Protein AF-A0AAV4RNW0-F1 (afdb_monomer_lite)

pLDDT: mean 77.0, std 19.46, range [31.67, 98.62]

Secondary structure (DSSP, 8-state):
------S-----SSS--SSSSEEEPPTT--PPP-TT--HHHHHHS-SSEEE----GGGTS-TT-S-HHHHHHHHHHHHHHHHHHHHHHHHHHHHHHHHHHHHHHHS-GGG--

Structure (mmCIF, N/CA/C/O backbone):
data_AF-A0AAV4RNW0-F1
#
_entry.id   AF-A0AAV4RNW0-F1
#
loop_
_atom_site.group_PDB
_atom_site.id
_atom_site.type_symbol
_atom_site.label_atom_id
_atom_site.label_alt_id
_atom_site.label_comp_id
_atom_site.label_asym_id
_atom_site.label_entity_id
_atom_site.label_seq_id
_atom_site.pdbx_PDB_ins_code
_atom_site.Cartn_x
_atom_site.Cartn_y
_atom_site.Cartn_z
_atom_site.occupancy
_atom_site.B_iso_or_equiv
_atom_site.auth_seq_id
_atom_site.auth_comp_id
_atom_site.auth_asym_id
_atom_site.auth_atom_id
_atom_site.pdbx_PDB_model_num
ATOM 1 N N . MET A 1 1 ? 11.427 -30.607 -10.659 1.00 34.34 1 MET A N 1
ATOM 2 C CA . MET A 1 1 ? 11.658 -30.596 -12.118 1.00 34.34 1 MET A CA 1
ATOM 3 C C . MET A 1 1 ? 12.827 -29.662 -12.367 1.00 34.34 1 MET A C 1
ATOM 5 O O . MET A 1 1 ? 12.709 -28.484 -12.078 1.00 34.34 1 MET A O 1
ATOM 9 N N . ARG A 1 2 ? 13.992 -30.209 -12.725 1.00 32.84 2 ARG A N 1
ATOM 10 C CA . ARG A 1 2 ? 15.225 -29.446 -12.953 1.00 32.84 2 ARG A CA 1
ATOM 11 C C . ARG A 1 2 ? 15.253 -29.096 -14.435 1.00 32.84 2 ARG A C 1
ATOM 13 O O . ARG A 1 2 ? 15.360 -30.010 -15.252 1.00 32.84 2 ARG A O 1
ATOM 20 N N . GLU A 1 3 ? 15.067 -27.823 -14.768 1.00 35.47 3 GLU A N 1
ATOM 21 C CA . GLU A 1 3 ? 15.207 -27.362 -16.148 1.00 35.47 3 GLU A CA 1
ATOM 22 C C . GLU A 1 3 ? 16.631 -27.662 -16.619 1.00 35.47 3 GLU A C 1
ATOM 24 O O . GLU A 1 3 ? 17.614 -27.401 -15.922 1.00 35.47 3 GLU A O 1
ATOM 29 N N . LYS A 1 4 ? 16.728 -28.342 -17.762 1.00 31.67 4 LYS A N 1
ATOM 30 C CA . LYS A 1 4 ? 18.003 -28.723 -18.355 1.00 31.67 4 LYS A CA 1
ATOM 31 C C . LYS A 1 4 ? 18.658 -27.466 -18.917 1.00 31.67 4 LYS A C 1
ATOM 33 O O . LYS A 1 4 ? 18.132 -26.867 -19.847 1.00 31.67 4 LYS A O 1
ATOM 38 N N . SER A 1 5 ? 19.815 -27.119 -18.367 1.00 36.88 5 SER A N 1
ATOM 39 C CA . SER A 1 5 ? 20.766 -26.170 -18.939 1.00 36.88 5 SER A CA 1
ATOM 40 C C . SER A 1 5 ? 21.093 -26.578 -20.381 1.00 36.88 5 SER A C 1
ATOM 42 O O . SER A 1 5 ? 21.666 -27.647 -20.610 1.00 36.88 5 SER A O 1
ATOM 44 N N . GLY A 1 6 ? 20.667 -25.760 -21.346 1.00 35.91 6 GLY A N 1
ATOM 45 C CA . GLY A 1 6 ? 21.067 -25.876 -22.749 1.00 35.91 6 GLY A CA 1
ATOM 46 C C . GLY A 1 6 ? 22.559 -25.562 -22.942 1.00 35.91 6 GLY A C 1
ATOM 47 O O . GLY A 1 6 ? 23.205 -25.078 -22.014 1.00 35.91 6 GLY A O 1
ATOM 48 N N . PRO A 1 7 ? 23.128 -25.841 -24.128 1.00 40.25 7 PRO A N 1
ATOM 49 C CA . PRO A 1 7 ? 24.562 -25.760 -24.391 1.00 40.25 7 PRO A CA 1
ATOM 50 C C . PRO A 1 7 ? 24.969 -24.318 -24.715 1.00 40.25 7 PRO A C 1
ATOM 52 O O . PRO A 1 7 ? 25.471 -24.048 -25.798 1.00 40.25 7 PRO A O 1
ATOM 55 N N . ASN A 1 8 ? 24.694 -23.381 -23.815 1.00 45.50 8 ASN A N 1
ATOM 56 C CA . ASN A 1 8 ? 25.033 -21.977 -24.005 1.00 45.50 8 ASN A CA 1
ATOM 57 C C . ASN A 1 8 ? 25.918 -21.573 -22.836 1.00 45.50 8 ASN A C 1
ATOM 59 O O . ASN A 1 8 ? 25.470 -21.632 -21.692 1.00 45.50 8 ASN A O 1
ATOM 63 N N . GLY A 1 9 ? 27.176 -21.234 -23.128 1.00 53.34 9 GLY A N 1
ATOM 64 C CA . GLY A 1 9 ? 28.087 -20.681 -22.135 1.00 53.34 9 GLY A CA 1
ATOM 65 C C . GLY A 1 9 ? 27.405 -19.529 -21.406 1.00 53.34 9 GLY A C 1
ATOM 66 O O . GLY A 1 9 ? 26.738 -18.707 -22.038 1.00 53.34 9 GLY A O 1
ATOM 67 N N . ASP A 1 10 ? 27.511 -19.526 -20.082 1.00 57.53 10 ASP A N 1
ATOM 68 C CA . ASP A 1 10 ? 26.866 -18.540 -19.226 1.00 57.53 10 ASP A CA 1
ATOM 69 C C . ASP A 1 10 ? 27.287 -17.132 -19.678 1.00 57.53 10 ASP A C 1
ATOM 71 O O . ASP A 1 10 ? 28.440 -16.730 -19.518 1.00 57.53 10 ASP A O 1
ATOM 75 N N . ILE A 1 11 ? 26.370 -16.392 -20.309 1.00 63.00 11 ILE A N 1
ATOM 76 C CA . ILE A 1 11 ? 26.608 -14.990 -20.653 1.00 63.00 11 ILE A CA 1
ATOM 77 C C . ILE A 1 11 ? 26.721 -14.239 -19.322 1.00 63.00 11 ILE A C 1
ATOM 79 O O . ILE A 1 11 ? 25.761 -14.186 -18.552 1.00 63.00 11 ILE A O 1
ATOM 83 N N . ASP A 1 12 ? 27.885 -13.657 -19.040 1.00 63.41 12 ASP A N 1
ATOM 84 C CA . ASP A 1 12 ? 28.063 -12.818 -17.859 1.00 63.41 12 ASP A CA 1
ATOM 85 C C . ASP A 1 12 ? 27.332 -11.480 -18.049 1.00 63.41 12 ASP A C 1
ATOM 87 O O . ASP A 1 12 ? 27.821 -10.553 -18.693 1.00 63.41 12 ASP A O 1
ATOM 91 N N . PHE A 1 13 ? 26.137 -11.375 -17.469 1.00 62.28 13 PHE A N 1
ATOM 92 C CA . PHE A 1 13 ? 25.327 -10.156 -17.495 1.00 62.28 13 PHE A CA 1
ATOM 93 C C . PHE A 1 13 ? 25.777 -9.100 -16.473 1.00 62.28 13 PHE A C 1
ATOM 95 O O . PHE A 1 13 ? 25.147 -8.046 -16.375 1.00 62.28 13 PHE A O 1
ATOM 102 N N . THR A 1 14 ? 26.822 -9.366 -15.684 1.00 58.16 14 THR A N 1
ATOM 103 C CA . THR A 1 14 ? 27.292 -8.452 -14.631 1.00 58.16 14 THR A CA 1
ATOM 104 C C . THR A 1 14 ? 28.380 -7.500 -15.118 1.00 58.16 14 THR A C 1
ATOM 106 O O . THR A 1 14 ? 28.479 -6.377 -14.616 1.00 58.16 14 THR A O 1
ATOM 109 N N . THR A 1 15 ? 29.12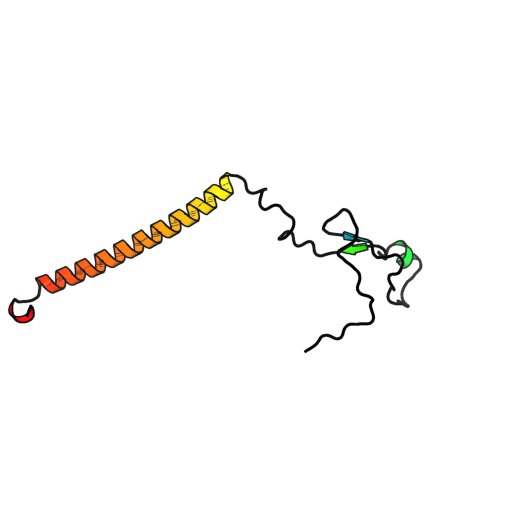4 -7.884 -16.158 1.00 54.53 15 THR A N 1
ATOM 110 C CA . THR A 1 15 ? 30.305 -7.147 -16.613 1.00 54.53 15 THR A CA 1
ATOM 111 C C . THR A 1 15 ? 30.068 -6.521 -17.993 1.00 54.53 15 THR A C 1
ATOM 113 O O . THR A 1 15 ? 30.205 -7.176 -19.019 1.00 54.53 15 THR A O 1
ATOM 116 N N . GLY A 1 16 ? 29.743 -5.220 -18.027 1.00 54.22 16 GLY A N 1
ATOM 117 C CA . GLY A 1 16 ? 29.801 -4.395 -19.246 1.00 54.22 16 GLY A CA 1
ATOM 118 C C . GLY A 1 16 ? 28.511 -3.659 -19.637 1.00 54.22 16 GLY A C 1
ATOM 119 O O . GLY A 1 16 ? 27.414 -4.218 -19.631 1.00 54.22 16 GLY A O 1
ATOM 120 N N . GLY A 1 17 ? 28.682 -2.391 -20.031 1.00 54.16 17 GLY A N 1
ATOM 121 C CA . GLY A 1 17 ? 27.686 -1.564 -20.720 1.00 54.16 17 GLY A CA 1
ATOM 122 C C . GLY A 1 17 ? 27.072 -0.455 -19.863 1.00 54.16 17 GLY A C 1
ATOM 123 O O . GLY A 1 17 ? 26.362 -0.716 -18.898 1.00 54.16 17 GLY A O 1
ATOM 124 N N . ASN A 1 18 ? 27.316 0.799 -20.250 1.00 56.84 18 ASN A N 1
ATOM 125 C CA . ASN A 1 18 ? 26.705 1.990 -19.661 1.00 56.84 18 ASN A CA 1
ATOM 126 C C . ASN A 1 18 ? 25.202 2.039 -20.007 1.00 56.84 18 ASN A C 1
ATOM 128 O O . ASN A 1 18 ? 24.812 2.665 -20.989 1.00 56.84 18 ASN A O 1
ATOM 132 N N . GLY A 1 19 ? 24.358 1.360 -19.229 1.00 57.25 19 GLY A N 1
ATOM 133 C CA . GLY A 1 19 ? 22.900 1.436 -19.354 1.00 57.25 19 GLY A CA 1
ATOM 134 C C . GLY A 1 19 ? 22.182 0.279 -18.661 1.00 57.25 19 GLY A C 1
ATOM 135 O O . GLY A 1 19 ? 22.626 -0.861 -18.725 1.00 57.25 19 GLY A O 1
ATOM 136 N N . ALA A 1 20 ? 21.057 0.562 -17.999 1.00 64.81 20 ALA A N 1
ATOM 137 C CA . ALA A 1 20 ? 20.343 -0.440 -17.204 1.00 64.81 20 ALA A CA 1
ATOM 138 C C . ALA A 1 20 ? 19.653 -1.525 -18.064 1.00 64.81 20 ALA A C 1
ATOM 140 O O . ALA A 1 20 ? 19.542 -2.670 -17.631 1.00 64.81 20 ALA A O 1
ATOM 141 N N . SER A 1 21 ? 19.236 -1.189 -19.293 1.00 73.19 21 SER A N 1
ATOM 142 C CA . SER A 1 21 ? 18.303 -2.015 -20.085 1.00 73.19 21 SER A CA 1
ATOM 143 C C . SER A 1 21 ? 18.916 -2.802 -21.253 1.00 73.19 21 SER A C 1
ATOM 145 O O . SER A 1 21 ? 18.268 -3.717 -21.758 1.00 73.19 21 SER A O 1
ATOM 147 N N . TYR A 1 22 ? 20.135 -2.483 -21.705 1.00 82.31 22 TYR A N 1
ATOM 148 C CA . TYR A 1 22 ? 20.790 -3.171 -22.829 1.00 82.31 22 TYR A CA 1
ATOM 149 C C . TYR A 1 22 ? 22.252 -3.465 -22.526 1.00 82.31 22 TYR A C 1
ATOM 151 O O . TYR A 1 22 ? 22.975 -2.591 -22.049 1.00 82.31 22 TYR A O 1
ATOM 159 N N . ARG A 1 23 ? 22.692 -4.684 -22.852 1.00 79.50 23 ARG A N 1
ATOM 160 C CA . ARG A 1 23 ? 24.076 -5.130 -22.654 1.00 79.50 23 ARG A CA 1
ATOM 161 C C . ARG A 1 23 ? 24.662 -5.687 -23.949 1.00 79.50 23 ARG A C 1
ATOM 163 O O . ARG A 1 23 ? 23.931 -6.367 -24.676 1.00 79.50 23 ARG A O 1
ATOM 170 N N . PRO A 1 24 ? 25.935 -5.394 -24.259 1.00 82.12 24 PRO A N 1
ATOM 171 C CA . PRO A 1 24 ? 26.588 -5.978 -25.417 1.00 82.12 24 PRO A CA 1
ATOM 172 C C . PRO A 1 24 ? 26.839 -7.470 -25.166 1.00 82.12 24 PRO A C 1
ATOM 174 O O . PRO A 1 24 ? 27.216 -7.867 -24.065 1.00 82.12 24 PRO A O 1
ATOM 177 N N . LEU A 1 25 ? 26.617 -8.293 -26.186 1.00 78.88 25 LEU A N 1
ATOM 178 C CA . LEU A 1 25 ? 27.068 -9.680 -26.209 1.00 78.88 25 LEU A CA 1
ATOM 179 C C . LEU A 1 25 ? 28.587 -9.712 -26.382 1.00 78.88 25 LEU A C 1
ATOM 181 O O . LEU A 1 25 ? 29.169 -8.819 -26.998 1.00 78.88 25 LEU A O 1
ATOM 185 N N . SER A 1 26 ? 29.231 -10.742 -25.836 1.00 80.12 26 SER A N 1
ATOM 186 C CA . SER A 1 26 ? 30.656 -10.954 -26.068 1.00 80.12 26 SER A CA 1
ATOM 187 C C . SER A 1 26 ? 30.912 -11.306 -27.535 1.00 80.12 26 SER A C 1
ATOM 189 O O . SER A 1 26 ? 30.097 -11.965 -28.180 1.00 80.12 26 SER A O 1
ATOM 191 N N . ASP A 1 27 ? 32.085 -10.930 -28.049 1.00 76.75 27 ASP A N 1
ATOM 192 C CA . ASP A 1 27 ? 32.496 -11.283 -29.418 1.00 76.75 27 ASP A CA 1
ATOM 193 C C . ASP A 1 27 ? 32.623 -12.808 -29.622 1.00 76.75 27 ASP A C 1
ATOM 195 O O . ASP A 1 27 ? 32.592 -13.289 -30.750 1.00 76.75 27 ASP A O 1
ATOM 199 N N . ASN A 1 28 ? 32.738 -13.569 -28.526 1.00 78.31 28 ASN A N 1
ATOM 200 C CA . ASN A 1 28 ? 32.797 -15.034 -28.512 1.00 78.31 28 ASN A CA 1
ATOM 201 C C . ASN A 1 28 ? 31.430 -15.691 -28.240 1.00 78.31 28 ASN A C 1
ATOM 203 O O . ASN A 1 28 ? 31.382 -16.861 -27.865 1.00 78.31 28 ASN A O 1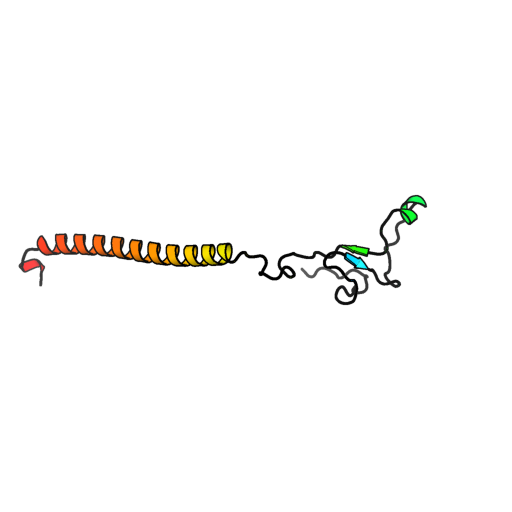
ATOM 207 N N . TYR A 1 29 ? 30.326 -14.948 -28.339 1.00 81.31 29 TYR A N 1
ATOM 208 C CA . TYR A 1 29 ? 28.997 -15.515 -28.146 1.00 81.31 29 TYR A CA 1
ATOM 209 C C . TYR A 1 29 ? 28.614 -16.417 -29.326 1.00 81.31 29 TYR A C 1
ATOM 211 O O . TYR A 1 29 ? 28.561 -15.972 -30.472 1.00 81.31 29 TYR A O 1
ATOM 219 N N . ASP A 1 30 ? 28.310 -17.682 -29.038 1.00 82.50 30 ASP A N 1
ATOM 220 C CA . ASP A 1 30 ? 27.894 -18.650 -30.050 1.00 82.50 30 ASP A CA 1
ATOM 221 C C . ASP A 1 30 ? 26.437 -18.408 -30.477 1.00 82.50 30 ASP A C 1
ATOM 223 O O . ASP A 1 30 ? 25.485 -18.813 -29.801 1.00 82.50 30 ASP A O 1
ATOM 227 N N . HIS A 1 31 ? 26.236 -17.768 -31.634 1.00 81.56 31 HIS A N 1
ATOM 228 C CA . HIS A 1 31 ? 24.892 -17.580 -32.186 1.00 81.56 31 HIS A CA 1
ATOM 229 C C . HIS A 1 31 ? 24.285 -18.911 -32.661 1.00 81.56 31 HIS A C 1
ATOM 231 O O . HIS A 1 31 ? 24.930 -19.674 -33.393 1.00 81.56 31 HIS A O 1
ATOM 237 N N . PRO A 1 32 ? 23.005 -19.183 -32.345 1.00 83.12 32 PRO A N 1
ATOM 238 C CA . PRO A 1 32 ? 22.303 -20.343 -32.876 1.00 83.12 32 PRO A CA 1
ATOM 239 C C . PRO A 1 32 ? 22.302 -20.352 -34.410 1.00 83.12 32 PRO A C 1
ATOM 241 O O . PRO A 1 32 ? 21.975 -19.355 -35.060 1.00 83.12 32 PRO A O 1
ATOM 244 N N . LYS A 1 33 ? 22.621 -21.504 -35.010 1.00 83.19 33 LYS A N 1
ATOM 245 C CA . LYS A 1 33 ? 22.598 -21.665 -36.471 1.00 83.19 33 LYS A CA 1
ATOM 246 C C . LYS A 1 33 ? 21.162 -21.539 -36.991 1.00 83.19 33 LYS A C 1
ATOM 248 O O . LYS A 1 33 ? 20.293 -22.313 -36.599 1.00 83.19 33 LYS A O 1
ATOM 253 N N . CYS A 1 34 ? 20.932 -20.607 -37.915 1.00 83.50 34 CYS A N 1
ATOM 254 C CA . CYS A 1 34 ? 19.636 -20.388 -38.559 1.00 83.50 34 CYS A CA 1
ATOM 255 C C . CYS A 1 34 ? 19.762 -20.556 -40.079 1.00 83.50 34 CYS A C 1
ATOM 257 O O . CYS A 1 34 ? 20.408 -19.749 -40.743 1.00 83.50 34 CYS A O 1
ATOM 259 N N . SER A 1 35 ? 19.132 -21.593 -40.639 1.00 85.94 35 SER A N 1
ATOM 260 C CA . SER A 1 35 ? 19.146 -21.873 -42.085 1.00 85.94 35 SER A CA 1
ATOM 261 C C . SER A 1 35 ? 18.291 -20.907 -42.915 1.00 85.94 35 SER A C 1
ATOM 263 O O . SER A 1 35 ? 18.418 -20.883 -44.135 1.00 85.94 35 SER A O 1
ATOM 265 N N . GLY A 1 36 ? 17.431 -20.110 -42.275 1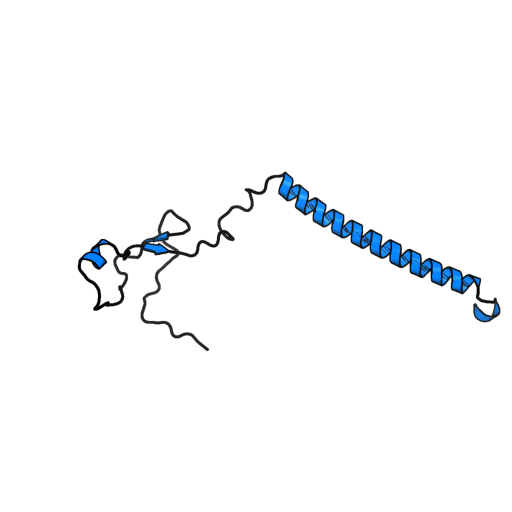.00 88.88 36 GLY A N 1
ATOM 266 C CA . GLY A 1 36 ? 16.538 -19.151 -42.934 1.00 88.88 36 GLY A CA 1
ATOM 267 C C . GLY A 1 36 ? 17.090 -17.727 -43.044 1.00 88.88 36 GLY A C 1
ATOM 268 O O . GLY A 1 36 ? 16.369 -16.837 -43.493 1.00 88.88 36 GLY A O 1
ATOM 269 N N . ARG A 1 37 ? 18.333 -17.473 -42.610 1.00 89.00 37 ARG A N 1
ATOM 270 C CA . ARG A 1 37 ? 18.925 -16.128 -42.651 1.00 89.00 37 ARG A CA 1
ATOM 271 C C . ARG A 1 37 ? 19.272 -15.737 -44.089 1.00 89.00 37 ARG A C 1
ATOM 273 O O . ARG A 1 37 ? 20.072 -16.395 -44.746 1.00 89.00 37 ARG A O 1
ATOM 280 N N . THR A 1 38 ? 18.677 -14.646 -44.562 1.00 92.69 38 THR A N 1
ATOM 281 C CA . THR A 1 38 ? 19.010 -14.023 -45.854 1.00 92.69 38 THR A CA 1
ATOM 282 C C . THR A 1 38 ? 20.044 -12.908 -45.671 1.00 92.69 38 THR A C 1
ATOM 284 O O . THR A 1 38 ? 20.335 -12.514 -44.542 1.00 92.69 38 THR A O 1
ATOM 287 N N . ALA A 1 39 ? 20.585 -12.365 -46.770 1.00 90.69 39 ALA A N 1
ATOM 288 C CA . ALA A 1 39 ? 21.519 -11.234 -46.718 1.00 90.69 39 ALA A CA 1
ATOM 289 C C . ALA A 1 39 ? 20.937 -10.038 -45.943 1.00 90.69 39 ALA A C 1
ATOM 291 O O . ALA A 1 39 ? 21.589 -9.520 -45.042 1.00 90.69 39 ALA A O 1
ATOM 292 N N . LEU A 1 40 ? 19.666 -9.701 -46.195 1.00 91.56 40 LEU A N 1
ATOM 293 C CA . LEU A 1 40 ? 18.962 -8.637 -45.477 1.00 91.56 40 LEU A CA 1
ATOM 294 C C . LEU A 1 40 ? 18.898 -8.908 -43.968 1.00 91.56 40 LEU A C 1
ATOM 296 O O . LEU A 1 40 ? 19.098 -8.005 -43.164 1.00 91.56 40 LEU A O 1
ATOM 300 N N . CYS A 1 41 ? 18.666 -10.160 -43.561 1.00 90.19 41 CYS A N 1
ATOM 301 C CA . CYS A 1 41 ? 18.618 -10.530 -42.147 1.00 90.19 41 CYS A CA 1
ATOM 302 C C . CYS A 1 41 ? 19.957 -10.322 -41.423 1.00 90.19 41 CYS A C 1
ATOM 304 O O . CYS A 1 41 ? 19.943 -10.083 -40.220 1.00 90.19 41 CYS A O 1
ATOM 306 N N . ASN A 1 42 ? 21.091 -10.416 -42.121 1.00 87.12 42 ASN A N 1
ATOM 307 C CA . ASN A 1 42 ? 22.408 -10.153 -41.530 1.00 87.12 42 ASN A CA 1
ATOM 308 C C . ASN A 1 42 ? 22.674 -8.651 -41.347 1.00 87.12 42 ASN A C 1
ATOM 310 O O . ASN A 1 42 ? 23.513 -8.274 -40.536 1.00 87.12 42 ASN A O 1
ATOM 314 N N . GLU A 1 43 ? 21.967 -7.799 -42.091 1.00 88.75 43 GLU A N 1
ATOM 315 C CA . GLU A 1 43 ? 22.106 -6.344 -42.008 1.00 88.75 43 GLU A CA 1
ATOM 316 C C . GLU A 1 43 ? 21.196 -5.735 -40.936 1.00 88.75 43 GLU A C 1
ATOM 318 O O . GLU A 1 43 ? 21.586 -4.777 -40.272 1.00 88.75 43 GLU A O 1
ATOM 323 N N . VAL A 1 44 ? 19.984 -6.280 -40.763 1.00 92.50 44 VAL A N 1
ATOM 324 C CA . VAL A 1 44 ? 18.942 -5.643 -39.934 1.00 92.50 44 VAL A CA 1
ATOM 325 C C . VAL A 1 44 ? 18.736 -6.281 -38.563 1.00 92.50 44 VAL A C 1
ATOM 327 O O . VAL A 1 44 ? 18.195 -5.630 -37.670 1.00 92.50 44 VAL A O 1
ATOM 330 N N . LEU A 1 45 ? 19.102 -7.554 -38.380 1.00 89.69 45 LEU A N 1
ATOM 331 C CA . LEU A 1 45 ? 18.870 -8.243 -37.110 1.00 89.69 45 LEU A CA 1
ATOM 332 C C . LEU A 1 45 ? 19.976 -7.936 -36.099 1.00 89.69 45 LEU A C 1
ATOM 334 O O . LEU A 1 45 ? 21.144 -7.769 -36.435 1.00 89.69 45 LEU A O 1
ATOM 338 N N . ASN A 1 46 ? 19.589 -7.888 -34.829 1.00 87.56 46 ASN A N 1
ATOM 339 C CA . ASN A 1 46 ? 20.502 -7.624 -33.731 1.00 87.56 46 ASN A CA 1
ATOM 340 C C . ASN A 1 46 ? 21.227 -8.907 -33.294 1.00 87.56 46 ASN A C 1
ATOM 342 O O . ASN A 1 46 ? 20.615 -9.790 -32.700 1.00 87.56 46 ASN A O 1
ATOM 346 N N . ASP A 1 47 ? 22.534 -8.959 -33.540 1.00 86.19 47 ASP A N 1
ATOM 347 C CA . ASP A 1 47 ? 23.435 -10.018 -33.060 1.00 86.19 47 ASP A CA 1
ATOM 348 C C . ASP A 1 47 ? 24.382 -9.542 -31.947 1.00 86.19 47 ASP A C 1
ATOM 350 O O . ASP A 1 47 ? 25.198 -10.321 -31.459 1.00 86.19 47 ASP A O 1
ATOM 354 N N . LYS A 1 48 ? 24.305 -8.261 -31.563 1.00 85.44 48 LYS A N 1
ATOM 355 C CA . LYS A 1 48 ? 25.320 -7.589 -30.734 1.00 85.44 48 LYS A CA 1
ATOM 356 C C . LYS A 1 48 ? 24.839 -7.211 -29.343 1.00 85.44 48 LYS A C 1
ATOM 358 O O . LYS A 1 48 ? 25.669 -7.003 -28.470 1.00 85.44 48 LYS A O 1
ATOM 363 N N . TRP A 1 49 ? 23.533 -7.081 -29.130 1.00 85.25 49 TRP A N 1
ATOM 364 C CA . TRP A 1 49 ? 22.974 -6.594 -27.871 1.00 85.25 49 TRP A CA 1
ATOM 365 C C . TRP A 1 49 ? 21.862 -7.501 -27.373 1.00 85.25 49 TRP A C 1
ATOM 367 O O . TRP A 1 49 ? 21.081 -8.032 -28.157 1.00 85.25 49 TRP A O 1
ATOM 377 N N . VAL A 1 50 ? 21.729 -7.614 -26.061 1.00 83.69 50 VAL A N 1
ATOM 378 C CA . VAL A 1 50 ? 20.591 -8.268 -25.415 1.00 83.69 50 VAL A CA 1
ATOM 379 C C . VAL A 1 50 ? 19.843 -7.268 -24.552 1.00 83.69 50 VAL A C 1
ATOM 381 O O . VAL A 1 50 ? 20.450 -6.427 -23.883 1.00 83.69 50 VAL A O 1
ATOM 384 N N . SER A 1 51 ? 18.513 -7.355 -24.574 1.00 78.94 51 SER A N 1
ATOM 385 C CA . SER A 1 51 ? 17.677 -6.643 -23.616 1.00 78.94 51 SER A CA 1
ATOM 386 C C . SER A 1 51 ? 17.807 -7.332 -22.266 1.00 78.94 51 SER A C 1
ATOM 388 O O . SER A 1 51 ? 17.492 -8.518 -22.140 1.00 78.94 51 SER A O 1
ATOM 390 N N . PHE A 1 52 ? 18.246 -6.591 -21.262 1.00 72.25 52 PHE A N 1
ATOM 391 C CA . PHE A 1 52 ? 18.235 -7.061 -19.890 1.00 72.25 52 PHE A CA 1
ATOM 392 C C . PHE A 1 52 ? 16.991 -6.491 -19.206 1.00 72.25 52 PHE A C 1
ATOM 394 O O . PHE A 1 52 ? 16.729 -5.292 -19.355 1.00 72.25 52 PHE A O 1
ATOM 401 N N . PRO A 1 53 ? 16.201 -7.301 -18.477 1.00 64.19 53 PRO A N 1
ATOM 402 C CA . PRO A 1 53 ? 15.094 -6.778 -17.698 1.00 64.19 53 PRO A CA 1
ATOM 403 C C . PRO A 1 53 ? 15.659 -5.893 -16.584 1.00 64.19 53 PRO A C 1
ATOM 405 O O . PRO A 1 53 ? 15.991 -6.351 -15.495 1.00 64.19 53 PRO A O 1
ATOM 408 N N . SER A 1 54 ? 15.772 -4.598 -16.865 1.00 62.03 54 SER A N 1
ATOM 409 C CA . SER A 1 54 ? 15.955 -3.585 -15.840 1.00 62.03 54 SER A CA 1
ATOM 410 C C . SER A 1 54 ? 14.614 -3.417 -15.150 1.00 62.03 54 SER A C 1
ATOM 412 O O . SER A 1 54 ? 13.839 -2.532 -15.513 1.00 62.03 54 SER A O 1
ATOM 414 N N . SER A 1 55 ? 14.297 -4.276 -14.180 1.00 53.75 55 SER A N 1
ATOM 415 C CA . SER A 1 55 ? 13.202 -3.948 -13.278 1.00 53.75 55 SER A CA 1
ATOM 416 C C . SER A 1 55 ? 13.566 -2.622 -12.613 1.00 53.75 55 SER A C 1
ATOM 418 O O . SER A 1 55 ? 14.550 -2.532 -11.876 1.00 53.75 55 SER A O 1
ATOM 420 N N . SER A 1 56 ? 12.775 -1.592 -12.886 1.00 51.78 56 SER A N 1
ATOM 421 C CA . SER A 1 56 ? 12.839 -0.280 -12.239 1.00 51.78 56 SER A CA 1
ATOM 422 C C . SER A 1 56 ? 12.856 -0.371 -10.709 1.00 51.78 56 SER A C 1
ATOM 424 O O . SER A 1 56 ? 13.405 0.508 -10.053 1.00 51.78 56 SER A O 1
ATOM 426 N N . GLU A 1 57 ? 12.342 -1.466 -10.151 1.00 51.91 57 GLU A N 1
ATOM 427 C CA . GLU A 1 57 ? 12.341 -1.781 -8.719 1.00 51.91 57 GLU A CA 1
ATOM 428 C C . GLU A 1 57 ? 13.734 -1.727 -8.057 1.00 51.91 57 GLU A C 1
ATOM 430 O O . GLU A 1 57 ? 13.818 -1.543 -6.844 1.00 51.91 57 GLU A O 1
ATOM 435 N N . ALA A 1 58 ? 14.829 -1.859 -8.819 1.00 53.28 58 ALA A N 1
ATOM 436 C CA . ALA A 1 58 ? 16.183 -1.949 -8.262 1.00 53.28 58 ALA A CA 1
ATOM 437 C C . ALA A 1 58 ? 17.124 -0.771 -8.591 1.00 53.28 58 ALA A C 1
ATOM 439 O O . ALA A 1 58 ? 18.242 -0.744 -8.078 1.00 53.28 58 ALA A O 1
ATOM 440 N N . THR A 1 59 ? 16.748 0.192 -9.446 1.00 50.75 59 THR A N 1
ATOM 441 C CA . THR A 1 59 ? 17.694 1.254 -9.886 1.00 50.75 59 THR A CA 1
A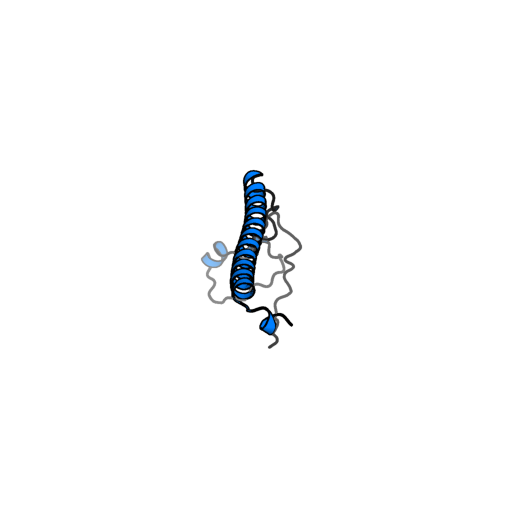TOM 442 C C . THR A 1 59 ? 17.104 2.661 -9.976 1.00 50.75 59 THR A C 1
ATOM 444 O O . THR A 1 59 ? 17.841 3.611 -10.229 1.00 50.75 59 THR A O 1
ATOM 447 N N . PHE A 1 60 ? 15.826 2.863 -9.658 1.00 46.19 60 PHE A N 1
ATOM 448 C CA . PHE A 1 60 ? 15.441 4.190 -9.185 1.00 46.19 60 PHE A CA 1
ATOM 449 C C . PHE A 1 60 ? 15.943 4.318 -7.747 1.00 46.19 60 PHE A C 1
ATOM 451 O O . PHE A 1 60 ? 15.589 3.474 -6.915 1.00 46.19 60 PHE A O 1
ATOM 458 N N . PRO A 1 61 ? 16.742 5.343 -7.389 1.00 49.44 61 PRO A N 1
ATOM 459 C CA . PRO A 1 61 ? 16.769 5.703 -5.988 1.00 49.44 61 PRO A CA 1
ATOM 460 C C . PRO A 1 61 ? 15.304 5.942 -5.614 1.00 49.44 61 PRO A C 1
ATOM 462 O O . PRO A 1 61 ? 14.557 6.571 -6.368 1.00 49.44 61 PRO A O 1
ATOM 465 N N . LYS A 1 62 ? 14.866 5.431 -4.465 1.00 55.00 62 LYS A N 1
ATOM 466 C CA . LYS A 1 62 ? 13.534 5.703 -3.899 1.00 55.00 62 LYS A CA 1
ATOM 467 C C . LYS A 1 62 ? 13.324 7.206 -3.588 1.00 55.00 62 LYS A C 1
ATOM 469 O O . LYS A 1 62 ? 12.566 7.539 -2.689 1.00 55.00 62 LYS A O 1
ATOM 474 N N . SER A 1 63 ? 14.034 8.111 -4.264 1.00 55.25 63 SER A N 1
ATOM 475 C CA . SER A 1 63 ? 14.242 9.515 -3.932 1.00 55.25 63 SER A CA 1
ATOM 476 C C . SER A 1 63 ? 13.753 10.488 -5.007 1.00 55.25 63 SER A C 1
ATOM 478 O O . SER A 1 63 ? 14.051 11.672 -4.913 1.00 55.25 63 SER A O 1
ATOM 480 N N . CYS A 1 64 ? 12.984 10.043 -6.003 1.00 53.97 64 CYS A N 1
ATOM 481 C CA . CYS A 1 64 ? 12.026 10.941 -6.661 1.00 53.97 64 CYS A CA 1
ATOM 482 C C . CYS A 1 64 ? 10.638 10.822 -6.015 1.00 53.97 64 CYS A C 1
ATOM 484 O O . CYS A 1 64 ? 9.629 11.000 -6.685 1.00 53.97 64 CYS A O 1
ATOM 486 N N . LYS A 1 65 ? 10.592 10.519 -4.712 1.00 60.75 65 LYS A N 1
ATOM 487 C CA . LYS A 1 65 ? 9.429 10.803 -3.878 1.00 60.75 65 LYS A CA 1
ATOM 488 C C . LYS A 1 65 ? 9.520 12.267 -3.498 1.00 60.75 65 LYS A C 1
ATOM 490 O O . LYS A 1 65 ? 10.524 12.700 -2.937 1.00 60.75 65 LYS A O 1
ATOM 495 N N . THR A 1 66 ? 8.515 13.046 -3.859 1.00 78.56 66 THR A N 1
ATOM 496 C CA . THR A 1 66 ? 8.425 14.414 -3.337 1.00 78.56 66 THR A CA 1
ATOM 497 C C . THR A 1 66 ? 8.299 14.345 -1.811 1.00 78.56 66 THR A C 1
ATOM 499 O O . THR A 1 66 ? 7.713 13.392 -1.294 1.00 78.56 66 THR A O 1
ATOM 502 N N . GLU A 1 67 ? 8.806 15.334 -1.069 1.00 80.31 67 GLU A N 1
ATOM 503 C CA . GLU A 1 67 ? 8.635 15.381 0.400 1.00 80.31 67 GLU A CA 1
ATOM 504 C C . GLU A 1 67 ? 7.152 15.267 0.809 1.00 80.31 67 GLU A C 1
ATOM 506 O O . GLU A 1 67 ? 6.820 14.719 1.861 1.00 80.31 67 GLU A O 1
ATOM 511 N N . TYR A 1 68 ? 6.252 15.723 -0.068 1.00 85.50 68 TYR A N 1
ATOM 512 C CA . TYR A 1 68 ? 4.803 15.615 0.078 1.00 85.50 68 TYR A CA 1
ATOM 513 C C . TYR A 1 68 ? 4.283 14.176 0.011 1.00 85.50 68 TYR A C 1
ATOM 515 O O . TYR A 1 68 ? 3.365 13.833 0.746 1.00 85.50 68 TYR A O 1
ATOM 523 N N . GLU A 1 69 ? 4.862 13.327 -0.833 1.00 85.62 69 GLU A N 1
ATOM 524 C CA . GLU A 1 69 ? 4.462 11.922 -0.959 1.00 85.62 69 GLU A CA 1
ATOM 525 C C . GLU A 1 69 ? 4.883 11.116 0.276 1.00 85.62 69 GLU A C 1
ATOM 527 O O . GLU A 1 69 ? 4.130 10.287 0.780 1.00 85.62 69 GLU A O 1
ATOM 532 N N . GLU A 1 70 ? 6.070 11.393 0.819 1.00 85.81 70 GLU A N 1
ATOM 533 C CA . GLU A 1 70 ? 6.510 10.778 2.072 1.00 85.81 70 GLU A CA 1
ATOM 534 C C . GLU A 1 70 ? 5.659 11.245 3.258 1.00 85.81 70 GLU A C 1
ATOM 536 O O . GLU A 1 70 ? 5.270 10.436 4.098 1.00 85.81 70 GLU A O 1
ATOM 541 N N . ALA A 1 71 ? 5.318 12.538 3.305 1.00 89.69 71 ALA A N 1
ATOM 542 C CA . ALA A 1 71 ? 4.394 13.063 4.302 1.00 89.69 71 ALA A CA 1
ATOM 543 C C . ALA A 1 71 ? 3.012 12.411 4.191 1.00 89.69 71 ALA A C 1
ATOM 545 O O . ALA A 1 71 ? 2.452 12.032 5.213 1.00 89.69 71 ALA A O 1
ATOM 546 N N . MET A 1 72 ? 2.487 12.233 2.976 1.00 92.88 72 MET A N 1
ATOM 547 C CA . MET A 1 72 ? 1.195 11.589 2.746 1.00 92.88 72 MET A CA 1
ATOM 548 C C . MET A 1 72 ? 1.172 10.147 3.265 1.00 92.88 72 MET A C 1
ATOM 550 O O . MET A 1 72 ? 0.232 9.797 3.967 1.00 92.88 72 MET A O 1
ATOM 554 N N . HIS A 1 73 ? 2.207 9.342 2.994 1.00 90.62 73 HIS A N 1
ATOM 555 C CA . HIS A 1 73 ? 2.282 7.972 3.517 1.00 90.62 73 HIS A CA 1
ATOM 556 C C . HIS A 1 73 ? 2.367 7.936 5.046 1.00 90.62 73 HIS A C 1
ATOM 558 O O . HIS A 1 73 ? 1.667 7.154 5.678 1.00 90.62 73 HIS A O 1
ATOM 564 N N . ARG A 1 74 ? 3.169 8.821 5.658 1.00 94.44 74 ARG A N 1
ATOM 565 C CA . ARG A 1 74 ? 3.218 8.923 7.126 1.00 94.44 74 ARG A CA 1
ATOM 566 C C . ARG A 1 74 ? 1.857 9.300 7.710 1.00 94.44 74 ARG A C 1
ATOM 568 O O . ARG A 1 74 ? 1.427 8.694 8.682 1.00 94.44 74 ARG A O 1
ATOM 575 N N . PHE A 1 75 ? 1.167 10.264 7.099 1.00 97.12 75 PHE A N 1
ATOM 576 C CA . PHE A 1 75 ? -0.186 10.634 7.514 1.00 97.12 75 PHE A CA 1
ATOM 577 C C . PHE A 1 75 ? -1.180 9.487 7.338 1.00 97.12 75 PHE A C 1
ATOM 579 O O . PHE A 1 75 ? -2.060 9.331 8.175 1.00 97.12 75 PHE A O 1
ATOM 586 N N . GLU A 1 76 ? -1.070 8.698 6.271 1.00 97.50 76 GLU A N 1
ATOM 587 C CA . GLU A 1 76 ? -1.923 7.530 6.050 1.00 97.50 76 GLU A CA 1
ATOM 588 C C . GLU A 1 76 ? -1.736 6.482 7.157 1.00 97.50 76 GLU A C 1
ATOM 590 O O . GLU A 1 76 ? -2.728 6.026 7.727 1.00 97.50 76 GLU A O 1
ATOM 595 N N . ASP A 1 77 ? -0.487 6.188 7.530 1.00 97.31 77 ASP A N 1
ATOM 596 C CA . ASP A 1 77 ? -0.164 5.275 8.631 1.00 97.31 77 ASP A CA 1
ATOM 597 C C . ASP A 1 77 ? -0.701 5.799 9.980 1.00 97.31 77 ASP A C 1
ATOM 599 O O . ASP A 1 77 ? -1.369 5.068 10.717 1.00 97.31 77 ASP A O 1
ATOM 603 N N . GLU A 1 78 ? -0.479 7.083 10.287 1.00 98.06 78 GLU A N 1
ATOM 604 C CA . GLU A 1 78 ? -0.973 7.725 11.517 1.00 98.06 78 GLU A CA 1
ATOM 605 C C . GLU A 1 78 ? -2.510 7.747 11.586 1.00 98.06 78 GLU A C 1
ATOM 607 O O . GLU A 1 78 ? -3.102 7.488 12.638 1.00 98.06 78 GLU A O 1
ATOM 612 N N . LEU A 1 79 ? -3.177 8.045 10.465 1.00 98.19 79 LEU A N 1
ATOM 613 C CA . LEU A 1 79 ? -4.638 8.044 10.373 1.00 98.19 79 LEU A CA 1
ATOM 614 C C . LEU A 1 79 ? -5.209 6.640 10.562 1.00 98.19 79 LEU A C 1
ATOM 616 O O . LEU A 1 79 ? -6.234 6.495 11.231 1.00 98.19 79 LEU A O 1
ATOM 620 N N . PHE A 1 80 ? -4.561 5.620 9.997 1.00 98.19 80 PHE A N 1
ATOM 621 C CA . PHE A 1 80 ? -4.970 4.231 10.159 1.00 98.19 80 PHE A CA 1
ATOM 622 C C . PHE A 1 80 ? -4.892 3.788 11.626 1.00 98.19 80 PHE A C 1
ATOM 624 O O . PHE A 1 80 ? -5.862 3.243 12.157 1.00 98.19 80 PHE A O 1
ATOM 631 N N . GLU A 1 81 ? -3.777 4.068 12.307 1.00 98.44 81 GLU A N 1
ATOM 632 C CA . GLU A 1 81 ? -3.605 3.716 13.722 1.00 98.44 81 GLU A CA 1
ATOM 633 C C . GLU A 1 81 ? -4.617 4.447 14.618 1.00 98.44 81 GLU A C 1
ATOM 635 O O . GLU A 1 81 ? -5.235 3.843 15.503 1.00 98.44 81 GLU A O 1
ATOM 640 N N . LEU A 1 82 ? -4.859 5.733 14.346 1.00 98.50 82 LEU A N 1
ATOM 641 C CA . LEU A 1 82 ? -5.853 6.520 15.069 1.00 98.50 82 LEU A CA 1
ATOM 642 C C . LEU A 1 82 ? -7.279 5.989 14.866 1.00 98.50 82 LEU A C 1
ATOM 644 O O . LEU A 1 82 ? -8.046 5.919 15.831 1.00 98.50 82 LEU A O 1
ATOM 648 N N . ASP A 1 83 ? -7.660 5.634 13.635 1.00 98.44 83 ASP A N 1
ATOM 649 C CA . ASP A 1 83 ? -8.997 5.103 13.352 1.00 98.44 83 ASP A CA 1
ATOM 650 C C . ASP A 1 83 ? -9.214 3.743 14.022 1.00 98.44 83 ASP A C 1
ATOM 652 O O . ASP A 1 83 ? -10.269 3.512 14.619 1.00 98.44 83 ASP A O 1
ATOM 656 N N . MET A 1 84 ? -8.188 2.887 14.030 1.00 98.56 8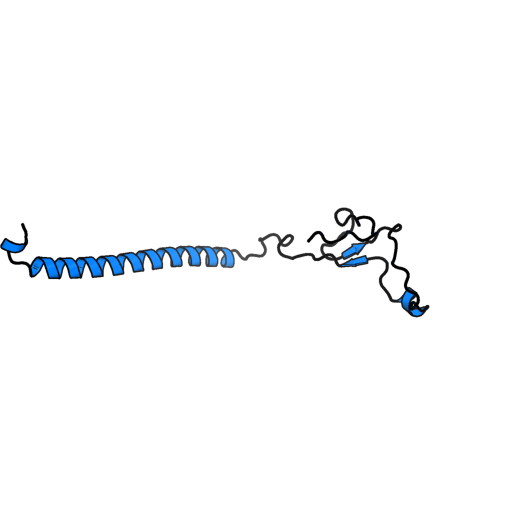4 MET A N 1
ATOM 657 C CA . MET A 1 84 ? -8.205 1.624 14.766 1.00 98.56 84 MET A CA 1
ATOM 658 C C . MET A 1 84 ? -8.428 1.858 16.267 1.00 98.56 84 MET A C 1
ATOM 660 O O . MET A 1 84 ? -9.381 1.327 16.836 1.00 98.56 84 MET A O 1
ATOM 664 N N . ALA A 1 85 ? -7.643 2.737 16.899 1.00 98.50 85 ALA A N 1
ATOM 665 C CA . ALA A 1 85 ? -7.808 3.054 18.319 1.00 98.50 85 ALA A CA 1
ATOM 666 C C . ALA A 1 85 ? -9.192 3.654 18.629 1.00 98.50 85 ALA A C 1
ATOM 668 O O . ALA A 1 85 ? -9.821 3.343 19.645 1.00 98.50 85 ALA A O 1
ATOM 669 N N . LYS A 1 86 ? -9.708 4.515 17.746 1.00 98.50 86 LYS A N 1
ATOM 670 C CA . LYS A 1 86 ? -11.048 5.099 17.877 1.00 98.50 86 LYS A CA 1
ATOM 671 C C . LYS A 1 86 ? -12.139 4.036 17.772 1.00 98.50 86 LYS A C 1
ATOM 673 O O . LYS A 1 86 ? -13.111 4.096 18.531 1.00 98.50 86 LYS A O 1
ATOM 678 N N . ARG A 1 87 ? -11.997 3.090 16.843 1.00 98.56 87 ARG A N 1
ATOM 679 C CA . ARG A 1 87 ? -12.907 1.956 16.684 1.00 98.56 87 ARG A CA 1
ATOM 680 C C . ARG A 1 87 ? -12.927 1.103 17.947 1.00 98.56 87 ARG A C 1
ATOM 682 O O . ARG A 1 87 ? -14.002 0.902 18.506 1.00 98.56 87 ARG A O 1
ATOM 689 N N . ASP A 1 88 ? -11.760 0.706 18.437 1.00 98.62 88 ASP A N 1
ATOM 690 C CA . ASP A 1 88 ? -11.632 -0.135 19.629 1.00 98.62 88 ASP A CA 1
ATOM 691 C C . ASP A 1 88 ? -12.224 0.545 20.868 1.00 98.62 88 ASP A C 1
ATOM 693 O O . ASP A 1 88 ? -12.956 -0.074 21.644 1.00 98.62 88 ASP A O 1
ATOM 697 N N . ASN A 1 89 ? -11.988 1.850 21.030 1.00 98.50 89 ASN A N 1
ATOM 698 C CA . ASN A 1 89 ? -12.581 2.633 22.112 1.00 98.50 89 ASN A CA 1
ATOM 699 C C . ASN A 1 89 ? -14.108 2.680 22.018 1.00 98.50 89 ASN A C 1
ATOM 701 O O . ASN A 1 89 ? -14.795 2.524 23.028 1.00 98.50 89 ASN A O 1
ATOM 705 N N . LYS A 1 90 ? -14.655 2.883 20.815 1.00 98.62 90 LYS A N 1
ATOM 706 C CA . LYS A 1 90 ? -16.105 2.899 20.595 1.00 98.62 90 LYS A CA 1
ATOM 707 C C . LYS A 1 90 ? -16.732 1.542 20.919 1.00 98.62 90 LYS A C 1
ATOM 709 O O . LYS A 1 90 ? -17.753 1.500 21.605 1.00 98.62 90 LYS A O 1
ATOM 714 N N . ASP A 1 91 ? -16.112 0.460 20.464 1.00 98.56 91 ASP A N 1
ATOM 715 C CA . ASP A 1 91 ? -16.580 -0.903 20.715 1.00 98.56 91 ASP A CA 1
ATOM 716 C C . ASP A 1 91 ? -16.499 -1.234 22.216 1.00 98.56 91 ASP A C 1
ATOM 718 O O . ASP A 1 91 ? -17.447 -1.766 22.798 1.00 98.56 91 ASP A O 1
ATOM 722 N N . THR A 1 92 ? -15.422 -0.813 22.885 1.00 98.56 92 THR A N 1
ATOM 723 C CA . THR A 1 92 ? -15.249 -0.966 24.337 1.00 98.56 92 THR A CA 1
ATOM 724 C C . THR A 1 92 ? -16.322 -0.212 25.121 1.00 98.56 92 THR A C 1
ATOM 726 O O . THR A 1 92 ? -16.932 -0.780 26.028 1.00 98.56 92 THR A O 1
ATOM 729 N N . ILE A 1 93 ? -16.596 1.049 24.767 1.00 98.50 93 ILE A N 1
ATOM 730 C CA . ILE A 1 93 ? -17.661 1.845 25.396 1.00 98.50 93 ILE A CA 1
ATOM 731 C C . ILE A 1 93 ? -19.006 1.135 25.250 1.00 98.50 93 ILE A C 1
ATOM 733 O O . ILE A 1 93 ? -19.722 0.990 26.238 1.00 98.50 93 ILE A O 1
ATOM 737 N N . HIS A 1 94 ? -19.327 0.638 24.054 1.00 98.38 94 HIS A N 1
ATOM 738 C CA . HIS A 1 94 ? -20.590 -0.050 23.807 1.00 98.38 94 HIS A CA 1
ATOM 739 C C . HIS A 1 94 ? -20.770 -1.278 24.714 1.00 98.38 94 HIS A C 1
ATOM 741 O O . HIS A 1 94 ? -21.810 -1.439 25.357 1.00 98.38 94 HIS A O 1
ATOM 747 N N . ILE A 1 95 ? -19.725 -2.101 24.843 1.00 98.06 95 ILE A N 1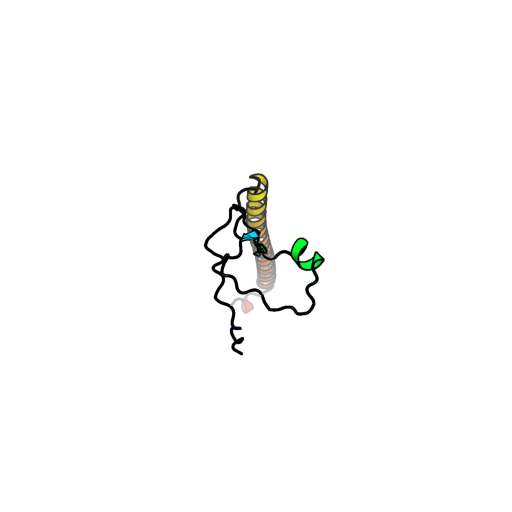
ATOM 748 C CA . ILE A 1 95 ? -19.733 -3.275 25.724 1.00 98.06 95 ILE A CA 1
ATOM 749 C C . ILE A 1 95 ? -19.902 -2.856 27.191 1.00 98.06 95 ILE A C 1
ATOM 751 O O . ILE A 1 95 ? -20.715 -3.439 27.913 1.00 98.06 95 ILE A O 1
ATOM 755 N N . LEU A 1 96 ? -19.160 -1.843 27.649 1.00 98.12 96 LEU A N 1
ATOM 756 C CA . LEU A 1 96 ? -19.235 -1.364 29.031 1.00 98.12 96 LEU A CA 1
ATOM 757 C C . LEU A 1 96 ? -20.607 -0.770 29.367 1.00 98.12 96 LEU A C 1
ATOM 759 O O . LEU A 1 96 ? -21.127 -1.011 30.457 1.00 98.12 96 LEU A O 1
ATOM 763 N N . GLU A 1 97 ? -21.222 -0.036 28.441 1.00 97.69 97 GLU A N 1
ATOM 764 C CA . GLU A 1 97 ? -22.581 0.481 28.601 1.00 97.69 97 GLU A CA 1
ATOM 765 C C . GLU A 1 97 ? -23.597 -0.648 28.777 1.00 97.69 97 GLU A C 1
ATOM 767 O O . GLU A 1 97 ? -24.471 -0.570 29.646 1.00 97.69 97 GLU A O 1
ATOM 772 N N . ASP A 1 98 ? -23.484 -1.713 27.988 1.00 96.25 98 ASP A N 1
ATOM 773 C CA . ASP A 1 98 ? -24.393 -2.852 28.067 1.00 96.25 98 ASP A CA 1
ATOM 774 C C . ASP A 1 98 ? -24.189 -3.673 29.344 1.00 96.25 98 ASP A C 1
ATOM 776 O O . ASP A 1 98 ? -25.169 -4.057 29.998 1.00 96.25 98 ASP A O 1
ATOM 780 N N . LEU A 1 99 ? -22.939 -3.861 29.775 1.00 95.56 99 LEU A N 1
ATOM 781 C CA . LEU A 1 99 ? -22.627 -4.454 31.077 1.00 95.56 99 LEU A CA 1
ATOM 782 C C . LEU A 1 99 ? -23.191 -3.611 32.225 1.00 95.56 99 LEU A C 1
ATOM 784 O O . LEU A 1 99 ? -23.833 -4.153 33.127 1.00 95.56 99 LEU A O 1
ATOM 788 N N . ASN A 1 100 ? -23.030 -2.289 32.172 1.00 95.00 100 ASN A N 1
ATOM 789 C CA . ASN A 1 100 ? -23.568 -1.378 33.177 1.00 95.00 100 ASN A CA 1
ATOM 790 C C . ASN A 1 100 ? -25.107 -1.431 33.227 1.00 95.00 100 ASN A C 1
ATOM 792 O O . ASN A 1 100 ? -25.698 -1.515 34.306 1.00 95.00 100 ASN A O 1
ATOM 796 N N . LYS A 1 101 ? -25.791 -1.461 32.074 1.00 94.06 101 LYS A N 1
ATOM 797 C CA . LYS A 1 101 ? -27.254 -1.655 32.016 1.00 94.06 101 LYS A CA 1
ATOM 798 C C . LYS A 1 101 ? -27.672 -2.984 32.649 1.00 94.06 101 LYS A C 1
ATOM 800 O O . LYS A 1 101 ? -28.685 -3.028 33.346 1.00 94.06 101 LYS A O 1
ATOM 805 N N . LYS A 1 102 ? -26.916 -4.062 32.415 1.00 91.94 102 LYS A N 1
ATOM 806 C CA . LYS A 1 102 ? -27.195 -5.389 32.984 1.00 91.94 102 LYS A CA 1
ATOM 807 C C . LYS A 1 102 ? -27.007 -5.403 34.503 1.00 91.94 102 LYS A C 1
ATOM 809 O O . LYS A 1 102 ? -27.895 -5.880 35.203 1.00 91.94 102 LYS A O 1
ATOM 814 N N . LEU A 1 103 ? -25.917 -4.822 35.008 1.00 90.00 103 LEU A N 1
ATOM 815 C CA . LEU A 1 103 ? -25.640 -4.704 36.445 1.00 90.00 103 LEU A CA 1
ATOM 816 C C . LEU A 1 103 ? -26.715 -3.898 37.179 1.00 90.00 103 LEU A C 1
ATOM 818 O O . LEU A 1 103 ? -27.197 -4.323 38.226 1.00 90.00 103 LEU A O 1
ATOM 822 N N . ASN A 1 104 ? -27.157 -2.775 36.608 1.00 89.31 104 ASN A N 1
ATOM 823 C CA . ASN A 1 104 ? -28.204 -1.949 37.217 1.00 89.31 104 ASN A CA 1
ATOM 824 C C . ASN A 1 104 ? -29.570 -2.651 37.282 1.00 89.31 104 ASN A C 1
ATOM 826 O O . ASN A 1 104 ? -30.378 -2.337 38.153 1.00 89.31 104 ASN A O 1
ATOM 830 N N . LYS A 1 105 ? -29.826 -3.619 36.394 1.00 87.12 105 LYS A N 1
ATOM 831 C CA . LYS A 1 105 ? -31.050 -4.434 36.398 1.00 87.12 105 LYS A CA 1
ATOM 832 C C . LYS A 1 105 ? -30.973 -5.658 37.318 1.00 87.12 105 LYS A C 1
ATOM 834 O O . LYS A 1 105 ? -32.006 -6.280 37.554 1.00 87.12 105 LYS A O 1
ATOM 839 N N . MET A 1 106 ? -29.797 -6.023 37.836 1.00 82.06 106 MET A N 1
ATOM 840 C CA . MET A 1 106 ? -29.672 -7.145 38.771 1.00 82.06 106 MET A CA 1
ATOM 841 C C . MET A 1 106 ? -30.168 -6.757 40.168 1.00 82.06 106 MET A C 1
ATOM 843 O O . MET A 1 106 ? -29.734 -5.761 40.752 1.00 82.06 106 MET A O 1
ATOM 847 N N . THR A 1 107 ? -31.048 -7.576 40.741 1.00 71.56 107 THR A N 1
ATOM 848 C CA . THR A 1 107 ? -31.432 -7.512 42.159 1.00 71.56 107 THR A CA 1
ATOM 849 C C . THR A 1 107 ? -30.256 -7.896 43.072 1.00 71.56 107 THR A C 1
ATOM 851 O O . THR A 1 107 ? -29.356 -8.602 42.620 1.00 71.56 107 THR A O 1
ATOM 854 N N . PRO A 1 108 ? -30.224 -7.435 44.338 1.00 66.69 108 PRO A N 1
ATOM 855 C CA . PRO A 1 108 ? -29.105 -7.676 45.258 1.00 66.69 108 PRO A CA 1
ATOM 856 C C . PRO A 1 108 ? -28.771 -9.162 45.489 1.00 66.69 108 PRO A C 1
ATOM 858 O O . PRO A 1 108 ? -27.595 -9.474 45.624 1.00 66.69 108 PRO A O 1
ATOM 861 N N . ASP A 1 109 ? -29.748 -10.075 45.423 1.00 63.06 109 ASP A N 1
ATOM 862 C CA . ASP A 1 109 ? -29.515 -11.530 45.540 1.00 63.06 109 ASP A CA 1
ATOM 863 C C . ASP A 1 109 ? -28.742 -12.140 44.359 1.00 63.06 109 ASP A C 1
ATOM 865 O O . ASP A 1 109 ? -28.113 -13.179 44.501 1.00 63.06 109 ASP A O 1
ATOM 869 N N . ASN A 1 110 ? -28.762 -11.495 43.187 1.00 62.44 110 ASN A N 1
ATOM 870 C CA . ASN A 1 110 ? -28.043 -11.956 41.993 1.00 62.44 110 ASN A CA 1
ATOM 871 C C . ASN A 1 110 ? -26.651 -11.310 41.845 1.00 62.44 110 ASN A C 1
ATOM 873 O O . ASN A 1 110 ? -26.015 -11.477 40.805 1.00 62.44 110 ASN A O 1
ATOM 877 N N . ARG A 1 111 ? -26.209 -10.510 42.829 1.00 57.69 111 ARG A N 1
ATOM 878 C CA . ARG A 1 111 ? -24.901 -9.822 42.823 1.00 57.69 111 ARG A CA 1
ATOM 879 C C . ARG A 1 111 ? -23.843 -10.494 43.711 1.00 57.69 111 ARG A C 1
ATOM 881 O O . ARG A 1 111 ? -22.735 -9.964 43.783 1.00 57.69 111 ARG A O 1
ATOM 888 N N . GLN A 1 112 ? -24.187 -11.585 44.401 1.00 45.50 112 GLN A N 1
ATOM 889 C CA . GLN A 1 112 ? -23.237 -12.468 45.097 1.00 45.50 112 GLN A CA 1
ATOM 890 C C . GLN A 1 112 ? -22.684 -13.517 44.134 1.00 45.50 112 GLN A C 1
ATOM 892 O O . GLN A 1 112 ? -21.488 -13.847 44.283 1.00 45.50 112 GLN A O 1
#

Radius of gyration: 33.68 Å; chains: 1; bounding box: 64×46×92 Å

Foldseek 3Di:
DDPDDDPFDPFPPPDDDDDLFKGFGDPPGDDDDDPPQDPVNVVPPDPTMDTDPNPVVPPDPPPVQDPVNVVVVVVVVVVVVVVVVVVVVVVVVVVVVVVVVVVVPDDPVRVD

InterPro domains:
  IPR013194 Histone deacetylase interacting domain [PF08295] (19-109)
  IPR013194 Histone deacetylase interacting domain [SM00761] (14-112)
  IPR039774 Transcriptional regulatory protein Sin3-like [PTHR12346] (19-106)

Sequence (112 aa):
MREKSGPNGDIDFTTGGNGASYRPLSDNYDHPKCSGRTALCNEVLNDKWVSFPSSSEATFPKSCKTEYEEAMHRFEDELFELDMAKRDNKDTIHILEDLNKKLNKMTPDNRQ

Organism: Caerostris extrusa (NCBI:txid172846)